Protein AF-A0A7Y2D3B9-F1 (afdb_monomer_lite)

pLDDT: mean 84.37, std 11.97, range [46.47, 95.5]

Foldseek 3Di:
DVLVVVLVLLLVLLVLQVVCCVVPLFGDQPVRSCVVVVVPSADDDPSWHDDPQWIKAWVVNDDDRVRRNVKTKIWIWRDDDPVDDIWIWMAMNVRDIDGPDDPPSDDD

Structure (mmCIF, N/CA/C/O backbone):
data_AF-A0A7Y2D3B9-F1
#
_entry.id   AF-A0A7Y2D3B9-F1
#
loop_
_atom_site.group_PDB
_atom_site.id
_atom_site.type_symbol
_atom_site.label_atom_id
_atom_site.label_alt_id
_atom_site.label_comp_id
_atom_site.label_asym_id
_atom_site.label_entity_id
_atom_site.label_seq_id
_atom_site.pdbx_PDB_ins_code
_atom_site.Cartn_x
_atom_site.Cartn_y
_atom_site.Cartn_z
_atom_site.occupancy
_atom_site.B_iso_or_equiv
_atom_site.auth_seq_id
_atom_site.auth_comp_id
_atom_site.auth_asym_id
_atom_site.auth_atom_id
_atom_site.pdbx_PDB_model_num
ATOM 1 N N . ALA A 1 1 ? 16.877 7.145 -9.285 1.00 52.22 1 ALA A N 1
ATOM 2 C CA . ALA A 1 1 ? 15.702 8.056 -9.298 1.00 52.22 1 ALA A CA 1
ATOM 3 C C . ALA A 1 1 ? 14.358 7.316 -9.189 1.00 52.22 1 ALA A C 1
ATOM 5 O O . ALA A 1 1 ? 13.556 7.683 -8.340 1.00 52.22 1 ALA A O 1
ATOM 6 N N . GLU A 1 2 ? 14.089 6.274 -9.992 1.00 55.53 2 GLU A N 1
ATOM 7 C CA . GLU A 1 2 ? 12.784 5.574 -9.988 1.00 55.53 2 GLU A CA 1
ATOM 8 C C . GLU A 1 2 ? 12.484 4.783 -8.705 1.00 55.53 2 GLU A C 1
ATOM 10 O O . GLU A 1 2 ? 11.353 4.801 -8.227 1.00 55.53 2 GLU A O 1
ATOM 15 N N . ASN A 1 3 ? 13.487 4.141 -8.104 1.00 60.12 3 ASN A N 1
ATOM 16 C CA . ASN A 1 3 ? 13.274 3.309 -6.914 1.00 60.12 3 ASN A CA 1
ATOM 17 C C . ASN A 1 3 ? 12.990 4.161 -5.665 1.00 60.12 3 ASN A C 1
ATOM 19 O O . ASN A 1 3 ? 12.091 3.847 -4.893 1.00 60.12 3 ASN A O 1
ATOM 23 N N . GLY A 1 4 ? 13.639 5.324 -5.523 1.00 64.38 4 GLY A N 1
ATOM 24 C CA . GLY A 1 4 ? 13.301 6.297 -4.474 1.00 64.38 4 GLY A CA 1
ATOM 25 C C . GLY A 1 4 ? 11.851 6.798 -4.565 1.00 64.38 4 GLY A C 1
ATOM 26 O O . GLY A 1 4 ? 11.208 7.027 -3.541 1.00 64.38 4 GLY A O 1
ATOM 27 N N . ASN A 1 5 ? 11.299 6.885 -5.780 1.00 72.00 5 ASN A N 1
ATOM 28 C CA . ASN A 1 5 ? 9.887 7.203 -5.991 1.00 72.00 5 ASN A CA 1
ATOM 29 C C . ASN A 1 5 ? 8.966 6.045 -5.552 1.00 72.00 5 ASN A C 1
ATOM 31 O O . ASN A 1 5 ? 7.885 6.289 -5.018 1.00 72.00 5 ASN A O 1
ATOM 35 N N . ALA A 1 6 ? 9.404 4.790 -5.697 1.00 73.25 6 ALA A N 1
ATOM 36 C CA . ALA A 1 6 ? 8.681 3.620 -5.197 1.00 73.25 6 ALA A CA 1
ATOM 37 C C . ALA A 1 6 ? 8.623 3.593 -3.661 1.00 73.25 6 ALA A C 1
ATOM 39 O O . ALA A 1 6 ? 7.534 3.492 -3.101 1.00 73.25 6 ALA A O 1
ATOM 40 N N . TYR A 1 7 ? 9.749 3.806 -2.969 1.00 80.88 7 TYR A N 1
ATOM 41 C CA . TYR A 1 7 ? 9.761 3.913 -1.501 1.00 80.88 7 TYR A CA 1
ATOM 42 C C . TYR A 1 7 ? 8.907 5.076 -0.993 1.00 80.88 7 TYR A C 1
ATOM 44 O O . TYR A 1 7 ? 8.170 4.927 -0.019 1.00 80.88 7 TYR A O 1
ATOM 52 N N . ALA A 1 8 ? 8.979 6.241 -1.644 1.00 82.12 8 ALA A N 1
ATOM 53 C CA . ALA A 1 8 ? 8.119 7.370 -1.298 1.00 82.12 8 ALA A CA 1
ATOM 54 C C . ALA A 1 8 ? 6.634 7.019 -1.486 1.00 82.12 8 ALA A C 1
ATOM 56 O O . ALA A 1 8 ? 5.810 7.345 -0.633 1.00 82.12 8 ALA A O 1
ATOM 57 N N . SER A 1 9 ? 6.305 6.296 -2.560 1.00 82.69 9 SER A N 1
ATOM 58 C CA . SER A 1 9 ? 4.947 5.826 -2.840 1.00 82.69 9 SER A CA 1
ATOM 59 C C . SER A 1 9 ? 4.442 4.845 -1.784 1.00 82.69 9 SER A C 1
ATOM 61 O O . SER A 1 9 ? 3.321 5.014 -1.308 1.00 82.69 9 SER A O 1
ATOM 63 N N . LEU A 1 10 ? 5.266 3.874 -1.374 1.00 86.94 10 LEU A N 1
ATOM 64 C CA . LEU A 1 10 ? 4.929 2.926 -0.309 1.00 86.94 10 LEU A CA 1
ATOM 65 C C . LEU A 1 10 ? 4.734 3.642 1.031 1.00 86.94 10 LEU A C 1
ATOM 67 O O . LEU A 1 10 ? 3.744 3.394 1.706 1.00 86.94 10 LEU A O 1
ATOM 71 N N . LYS A 1 11 ? 5.581 4.621 1.372 1.00 87.19 11 LYS A N 1
ATOM 72 C CA . LYS A 1 11 ? 5.399 5.439 2.586 1.00 87.19 11 LYS A CA 1
ATOM 73 C C . LYS A 1 11 ? 4.097 6.238 2.574 1.00 87.19 11 LYS A C 1
ATOM 75 O O . LYS A 1 11 ? 3.428 6.325 3.602 1.00 87.19 11 LYS A O 1
ATOM 80 N N . THR A 1 12 ? 3.736 6.848 1.443 1.00 87.88 12 THR A N 1
ATOM 81 C CA . THR A 1 12 ? 2.440 7.531 1.301 1.00 87.88 12 THR A CA 1
ATOM 82 C C . THR A 1 12 ? 1.288 6.545 1.471 1.00 87.88 12 THR A C 1
ATOM 84 O O . THR A 1 12 ? 0.348 6.845 2.201 1.00 87.88 12 THR A O 1
ATOM 87 N N . LEU A 1 13 ? 1.391 5.356 0.871 1.00 90.81 13 LEU A N 1
ATOM 88 C CA . LEU A 1 13 ? 0.392 4.300 1.004 1.00 90.81 13 LEU A CA 1
ATOM 89 C C . LEU A 1 13 ? 0.231 3.851 2.462 1.00 90.81 13 LEU A C 1
ATOM 91 O O . LEU A 1 13 ? -0.892 3.796 2.950 1.00 90.81 13 LEU A O 1
ATOM 95 N N . THR A 1 14 ? 1.324 3.604 3.188 1.00 91.94 14 THR A N 1
ATOM 96 C CA . THR A 1 14 ? 1.277 3.237 4.612 1.00 91.94 14 THR A CA 1
ATOM 97 C C . THR A 1 14 ? 0.603 4.322 5.450 1.00 91.94 14 THR A C 1
ATOM 99 O O . THR A 1 14 ? -0.210 4.019 6.319 1.00 91.94 14 THR A O 1
ATOM 102 N N . LYS A 1 15 ? 0.885 5.604 5.185 1.00 91.75 15 LYS A N 1
ATOM 103 C CA . LYS A 1 15 ? 0.218 6.710 5.890 1.00 91.75 15 LYS A CA 1
ATOM 104 C C . LYS A 1 15 ? -1.284 6.737 5.626 1.00 91.75 15 LYS A C 1
ATOM 106 O O . LYS A 1 15 ? -2.051 6.904 6.571 1.00 91.75 15 LYS A O 1
ATOM 111 N N . ALA A 1 16 ? -1.691 6.545 4.375 1.00 92.94 16 ALA A N 1
ATOM 112 C CA . ALA A 1 16 ? -3.100 6.457 4.015 1.00 92.94 16 ALA A CA 1
ATOM 113 C C . ALA A 1 16 ? -3.770 5.257 4.712 1.00 92.94 16 ALA A C 1
ATOM 115 O O . ALA A 1 16 ? -4.857 5.396 5.264 1.00 92.94 16 ALA A O 1
ATOM 116 N N . GLN A 1 17 ? -3.093 4.104 4.776 1.00 94.75 17 GLN A N 1
ATOM 117 C CA . GLN A 1 17 ? -3.581 2.917 5.485 1.00 94.75 17 GLN A CA 1
ATOM 118 C C . GLN A 1 17 ? -3.808 3.180 6.977 1.00 94.75 17 GLN A C 1
ATOM 120 O O . GLN A 1 17 ? -4.860 2.839 7.514 1.00 94.75 17 GLN A O 1
ATOM 125 N N . LEU A 1 18 ? -2.857 3.835 7.648 1.00 92.88 18 LEU A N 1
ATOM 126 C CA . LEU A 1 18 ? -2.989 4.201 9.062 1.00 92.88 18 LEU A CA 1
ATOM 127 C C . LEU A 1 18 ? -4.119 5.213 9.297 1.00 92.88 18 LEU A C 1
ATOM 129 O O . LEU A 1 18 ? -4.850 5.112 10.286 1.00 92.88 18 LEU A O 1
ATOM 133 N N . HIS A 1 19 ? -4.285 6.174 8.387 1.00 92.69 19 HIS A N 1
ATOM 134 C CA . HIS A 1 19 ? -5.392 7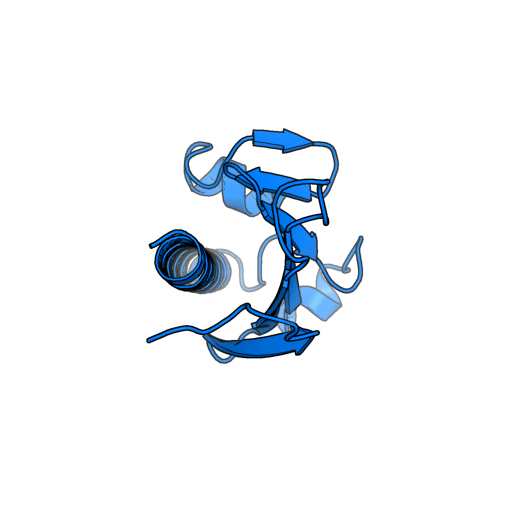.123 8.442 1.00 92.69 19 HIS A CA 1
ATOM 135 C C . HIS A 1 19 ? -6.739 6.406 8.293 1.00 92.69 19 HIS A C 1
ATOM 137 O O . HIS A 1 19 ? -7.629 6.598 9.122 1.00 92.69 19 HIS A O 1
ATOM 143 N N . TYR A 1 20 ? -6.863 5.515 7.308 1.00 95.00 20 TYR A N 1
ATOM 144 C CA . TYR A 1 20 ? -8.072 4.725 7.100 1.00 95.00 20 TYR A CA 1
ATOM 145 C C . TYR A 1 20 ? -8.383 3.831 8.306 1.00 95.00 20 TYR A C 1
ATOM 147 O O . TYR A 1 20 ? -9.529 3.798 8.761 1.00 95.00 20 TYR A O 1
ATOM 155 N N . PHE A 1 21 ? -7.367 3.172 8.874 1.00 94.62 21 PHE A N 1
ATOM 156 C CA . PHE A 1 21 ? -7.495 2.378 10.096 1.00 94.62 21 PHE A CA 1
ATOM 157 C C . PHE A 1 21 ? -8.027 3.208 11.263 1.00 94.62 21 PHE A C 1
ATOM 159 O O . PHE A 1 21 ? -8.942 2.776 11.960 1.00 94.62 21 PHE A O 1
ATOM 166 N N . SER A 1 22 ? -7.518 4.428 11.441 1.00 92.94 22 SER A N 1
ATOM 167 C CA . SER A 1 22 ? -7.948 5.318 12.528 1.00 92.94 22 SER A CA 1
ATOM 168 C C . SER A 1 22 ? -9.423 5.727 12.421 1.00 92.94 22 SER A C 1
ATOM 170 O O . SER A 1 22 ? -10.040 6.038 13.436 1.00 92.94 22 SER A O 1
ATOM 172 N N . LEU A 1 23 ? -9.996 5.715 11.212 1.00 93.81 23 LEU A N 1
ATOM 173 C CA . LEU A 1 23 ? -11.396 6.069 10.967 1.00 93.81 23 LEU A CA 1
ATOM 174 C C . LEU A 1 23 ? -12.339 4.856 10.952 1.00 93.81 23 LEU A C 1
ATOM 176 O O . LEU A 1 23 ? -13.493 4.983 11.351 1.00 93.81 23 LEU A O 1
ATOM 180 N N . ASN A 1 24 ? -11.867 3.691 10.498 1.00 94.25 24 ASN A N 1
ATOM 181 C CA . ASN A 1 24 ? -12.716 2.526 10.208 1.00 94.25 24 ASN A CA 1
ATOM 182 C C . ASN A 1 24 ? -12.436 1.307 11.103 1.00 94.25 24 ASN A C 1
ATOM 184 O O . ASN A 1 24 ? -13.168 0.319 11.047 1.00 94.25 24 ASN A O 1
ATOM 188 N N . GLY A 1 25 ? -11.370 1.341 11.906 1.00 93.38 25 GLY A N 1
ATOM 189 C CA . GLY A 1 25 ? -10.954 0.233 12.768 1.00 93.38 25 GLY A CA 1
ATOM 190 C C . GLY A 1 25 ? -10.390 -0.979 12.020 1.00 93.38 25 GLY A C 1
ATOM 191 O O . GLY A 1 25 ? -10.298 -2.050 12.610 1.00 93.38 25 GLY A O 1
ATOM 192 N N . ARG A 1 26 ? -10.058 -0.834 10.731 1.00 95.38 26 ARG A N 1
ATOM 193 C CA . ARG A 1 26 ? -9.340 -1.816 9.903 1.00 95.38 26 ARG A CA 1
ATOM 194 C C . ARG A 1 26 ? -8.561 -1.117 8.794 1.00 95.38 26 ARG A C 1
ATOM 196 O O . ARG A 1 26 ? -8.940 -0.020 8.395 1.00 95.38 26 ARG A O 1
ATOM 203 N N . TYR A 1 27 ? -7.536 -1.764 8.258 1.00 95.50 27 TYR A N 1
ATOM 204 C CA . TYR A 1 27 ? -6.854 -1.328 7.044 1.00 95.50 27 TYR A CA 1
ATOM 205 C C . TYR A 1 27 ? -7.791 -1.424 5.828 1.00 95.50 27 TYR A C 1
ATOM 207 O O . TYR A 1 27 ? -8.770 -2.181 5.815 1.00 95.50 27 TYR A O 1
ATOM 215 N N . ALA A 1 28 ? -7.522 -0.612 4.813 1.00 94.06 28 ALA A N 1
ATOM 216 C CA . ALA A 1 28 ? -8.291 -0.573 3.577 1.00 94.06 28 ALA A CA 1
ATOM 217 C C . ALA A 1 28 ? -7.761 -1.584 2.566 1.00 94.06 28 ALA A C 1
ATOM 219 O O . ALA A 1 28 ? -6.551 -1.796 2.456 1.00 94.06 28 ALA A O 1
ATOM 220 N N . ARG A 1 29 ? -8.656 -2.120 1.737 1.00 93.88 29 ARG A N 1
ATOM 221 C CA . ARG A 1 29 ? -8.263 -2.713 0.454 1.00 93.88 29 ARG A CA 1
ATOM 222 C C . ARG A 1 29 ? -7.697 -1.618 -0.457 1.00 93.88 29 ARG A C 1
ATOM 224 O O . ARG A 1 29 ? -7.944 -0.434 -0.242 1.00 93.88 29 ARG A O 1
ATOM 231 N N . LEU A 1 30 ? -6.921 -1.981 -1.478 1.00 92.56 30 LEU A N 1
ATOM 232 C CA . LEU A 1 30 ? -6.270 -0.980 -2.336 1.00 92.56 30 LEU A CA 1
ATOM 233 C C . LEU A 1 30 ? -7.264 -0.087 -3.091 1.00 92.56 30 LEU A C 1
ATOM 235 O O . LEU A 1 30 ? -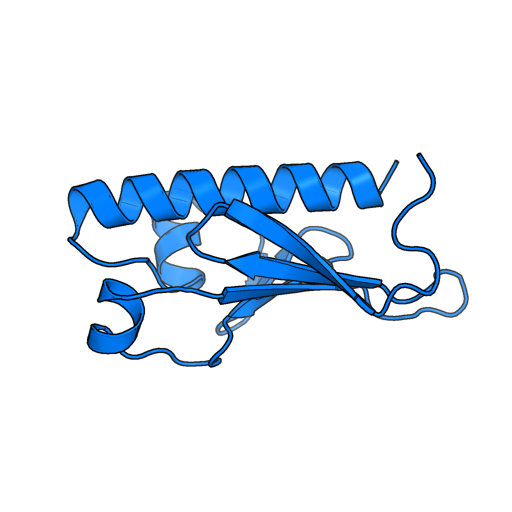7.041 1.114 -3.207 1.00 92.56 30 LEU A O 1
ATOM 239 N N . ASP A 1 31 ? -8.360 -0.647 -3.583 1.00 90.94 31 ASP A N 1
ATOM 240 C CA . ASP A 1 31 ? -9.432 0.099 -4.240 1.00 90.94 31 ASP A CA 1
ATOM 241 C C . ASP A 1 31 ? -10.129 1.074 -3.278 1.00 90.94 31 ASP A C 1
ATOM 243 O O . ASP A 1 31 ? -10.288 2.249 -3.615 1.00 90.94 31 ASP A O 1
ATOM 247 N N . GLU A 1 32 ? -10.458 0.621 -2.063 1.00 93.25 32 GLU A N 1
ATOM 248 C CA . GLU A 1 32 ? -11.021 1.459 -0.993 1.00 93.25 32 GLU A CA 1
ATOM 249 C C . GLU A 1 32 ? -10.073 2.606 -0.622 1.00 93.25 32 GLU A C 1
ATOM 251 O O . GLU A 1 32 ? -10.488 3.762 -0.530 1.00 93.25 32 GLU A O 1
ATOM 256 N N . LEU A 1 33 ? -8.786 2.290 -0.459 1.00 93.50 33 LEU A N 1
ATOM 257 C CA . LEU A 1 33 ? -7.756 3.254 -0.096 1.00 93.50 33 LEU A CA 1
ATOM 258 C C . LEU A 1 33 ? -7.550 4.299 -1.195 1.00 93.50 33 LEU A C 1
ATOM 260 O O . LEU A 1 33 ? -7.423 5.490 -0.921 1.00 93.50 33 LEU A O 1
ATOM 264 N N . ASN A 1 34 ? -7.519 3.872 -2.459 1.00 92.56 34 ASN A N 1
ATOM 265 C CA . ASN A 1 34 ? -7.374 4.804 -3.570 1.00 92.56 34 ASN A CA 1
ATOM 266 C C . ASN A 1 34 ? -8.590 5.731 -3.654 1.00 92.56 34 ASN A C 1
ATOM 268 O O . ASN A 1 34 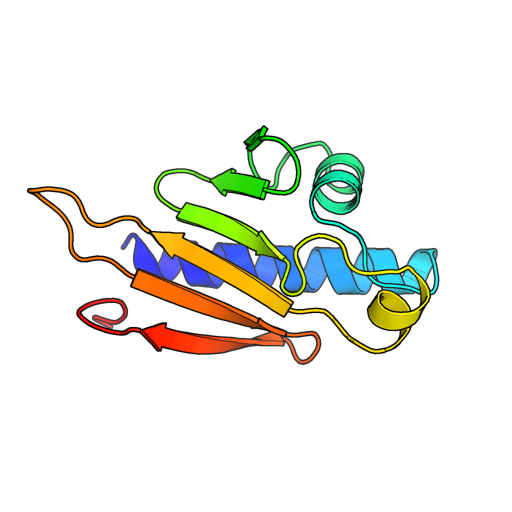? -8.423 6.930 -3.855 1.00 92.56 34 ASN A O 1
ATOM 272 N N . ALA A 1 35 ? -9.800 5.203 -3.438 1.00 91.81 35 ALA A N 1
ATOM 273 C CA . ALA A 1 35 ? -11.016 6.006 -3.404 1.00 91.81 35 ALA A CA 1
ATOM 274 C C . ALA A 1 35 ? -11.007 7.027 -2.251 1.00 91.81 35 ALA A C 1
ATOM 276 O O . ALA A 1 35 ? -11.349 8.189 -2.481 1.00 91.81 35 ALA A O 1
ATOM 277 N N . SER A 1 36 ? -10.568 6.640 -1.044 1.00 91.75 36 SER A N 1
ATOM 278 C CA . SER A 1 36 ? -10.473 7.562 0.101 1.00 91.75 36 SER A CA 1
ATOM 279 C C . SER A 1 36 ? -9.443 8.671 -0.114 1.00 91.75 36 SER A C 1
ATOM 281 O O . SER A 1 36 ? -9.647 9.797 0.328 1.00 91.75 36 SER A O 1
ATOM 283 N N . GLU A 1 37 ? -8.370 8.377 -0.848 1.00 90.31 37 GLU A N 1
ATOM 284 C CA . GLU A 1 37 ? -7.322 9.338 -1.210 1.00 90.31 37 GLU A CA 1
ATOM 285 C C . GLU A 1 37 ? -7.638 10.112 -2.509 1.00 90.31 37 GLU A C 1
ATOM 287 O O . GLU A 1 37 ? -6.752 10.734 -3.100 1.00 90.31 37 GLU A O 1
ATOM 292 N N . GLY A 1 38 ? -8.881 10.068 -3.005 1.00 89.56 38 GLY A N 1
ATOM 293 C CA . GLY A 1 38 ? -9.305 10.818 -4.195 1.00 89.56 38 GLY A CA 1
ATOM 294 C C . GLY A 1 38 ? -8.664 10.343 -5.506 1.00 89.56 38 GLY A C 1
ATOM 295 O O . GLY A 1 38 ? -8.469 11.137 -6.424 1.00 89.56 38 GLY A O 1
ATOM 296 N N . ASN A 1 39 ? -8.330 9.056 -5.599 1.00 87.56 39 ASN A N 1
ATOM 297 C CA . ASN A 1 39 ? -7.632 8.397 -6.709 1.00 87.56 39 ASN A CA 1
ATOM 298 C C . ASN A 1 39 ? -6.195 8.894 -6.956 1.00 87.56 39 ASN A C 1
ATOM 300 O O . ASN A 1 39 ? -5.673 8.800 -8.069 1.00 87.56 39 ASN A O 1
ATOM 304 N N . THR A 1 40 ? -5.536 9.432 -5.927 1.00 86.88 40 THR A N 1
ATOM 305 C CA . THR A 1 40 ? -4.175 9.985 -6.040 1.00 86.88 40 THR A CA 1
ATOM 306 C C . THR A 1 40 ? -3.065 8.935 -5.926 1.00 86.88 40 THR A C 1
ATOM 308 O O . THR A 1 40 ? -1.917 9.222 -6.276 1.00 86.88 40 THR A O 1
ATOM 311 N N . LEU A 1 41 ? -3.374 7.707 -5.485 1.00 86.31 41 LEU A N 1
ATOM 312 C CA . LEU A 1 41 ? -2.379 6.635 -5.347 1.00 86.31 41 LEU A CA 1
ATOM 313 C C . LEU A 1 41 ? -2.027 5.984 -6.691 1.00 86.31 41 LEU A C 1
ATOM 315 O O . LEU A 1 41 ? -0.966 5.370 -6.814 1.00 86.31 41 LEU A O 1
ATOM 319 N N . GLY A 1 42 ? -2.877 6.142 -7.707 1.00 88.56 42 GLY A N 1
ATOM 320 C CA . GLY A 1 42 ? -2.640 5.671 -9.068 1.00 88.56 42 GLY A CA 1
ATOM 321 C C . GLY A 1 42 ? -3.924 5.241 -9.770 1.00 88.56 42 GLY A C 1
ATOM 322 O O . GLY A 1 42 ? -5.032 5.576 -9.353 1.00 88.56 42 GLY A O 1
ATOM 323 N N . THR A 1 43 ? -3.777 4.474 -10.847 1.00 90.56 43 THR A N 1
ATOM 324 C CA . THR A 1 43 ? -4.913 3.932 -11.601 1.00 90.56 43 THR A CA 1
ATOM 325 C C . THR A 1 43 ? -5.275 2.548 -11.080 1.00 90.56 43 THR A C 1
ATOM 327 O O . THR A 1 43 ? -4.458 1.630 -11.150 1.00 90.56 43 THR A O 1
ATOM 330 N N . THR A 1 44 ? -6.501 2.383 -10.591 1.00 90.56 44 THR A N 1
ATOM 331 C CA . THR A 1 44 ? -7.027 1.081 -10.165 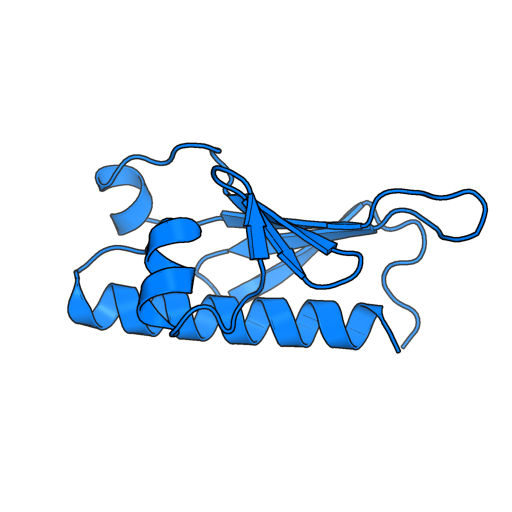1.00 90.56 44 THR A CA 1
ATOM 332 C C . THR A 1 44 ? -7.216 0.155 -11.372 1.00 90.56 44 THR A C 1
ATOM 334 O O . THR A 1 44 ? -7.792 0.551 -12.384 1.00 90.56 44 THR A O 1
ATOM 337 N N . ASN A 1 45 ? -6.741 -1.084 -11.268 1.00 86.94 45 ASN A N 1
ATOM 338 C CA . ASN A 1 45 ? -6.964 -2.163 -12.225 1.00 86.94 45 ASN A CA 1
ATOM 339 C C . ASN A 1 45 ? -7.350 -3.429 -11.446 1.00 86.94 45 ASN A C 1
ATOM 341 O O . ASN A 1 45 ? -6.488 -4.136 -10.922 1.00 86.94 45 ASN A O 1
ATOM 345 N N . GLY A 1 46 ? -8.655 -3.669 -11.301 1.00 85.19 46 GLY A N 1
ATOM 346 C CA . GLY A 1 46 ? -9.166 -4.690 -10.385 1.00 85.19 46 GLY A CA 1
ATOM 347 C C . GLY A 1 46 ? -8.729 -4.399 -8.947 1.00 85.19 46 GLY A C 1
ATOM 348 O O . GLY A 1 46 ? -8.911 -3.288 -8.460 1.00 85.19 46 GLY A O 1
ATOM 349 N N . ASN A 1 47 ? -8.090 -5.375 -8.299 1.00 86.31 47 ASN A N 1
ATOM 350 C CA . ASN A 1 47 ? -7.608 -5.261 -6.914 1.00 86.31 47 ASN A CA 1
ATOM 351 C C . ASN A 1 47 ? -6.184 -4.681 -6.814 1.00 86.31 47 ASN A C 1
ATOM 353 O O . ASN A 1 47 ? -5.538 -4.790 -5.772 1.00 86.31 47 ASN A O 1
ATOM 357 N N . GLN A 1 48 ? -5.660 -4.131 -7.908 1.00 91.38 48 GLN A N 1
ATOM 358 C CA . GLN A 1 48 ? -4.309 -3.589 -7.989 1.00 91.38 48 GLN A CA 1
ATOM 359 C C . GLN A 1 48 ? -4.347 -2.100 -8.307 1.00 91.38 48 GLN A C 1
ATOM 361 O O . GLN A 1 48 ? -5.278 -1.605 -8.941 1.00 91.38 48 GLN A O 1
ATOM 366 N N . ILE A 1 49 ? -3.292 -1.387 -7.927 1.00 92.12 49 ILE A N 1
ATOM 367 C CA . ILE A 1 49 ? -3.076 0.000 -8.339 1.00 92.12 49 ILE A CA 1
ATOM 368 C C . ILE A 1 49 ? -1.822 0.056 -9.192 1.00 92.12 49 ILE A C 1
ATOM 370 O O . ILE A 1 49 ? -0.744 -0.358 -8.770 1.00 92.12 49 ILE A O 1
ATOM 374 N N . ARG A 1 50 ? -1.936 0.621 -10.389 1.00 90.38 50 ARG A N 1
ATOM 375 C CA . ARG A 1 50 ? -0.783 0.920 -11.231 1.00 90.38 50 ARG A CA 1
ATOM 376 C C . ARG A 1 50 ? -0.342 2.361 -11.014 1.00 90.38 50 ARG A C 1
ATOM 378 O O . ARG A 1 50 ? -1.115 3.295 -11.231 1.00 90.38 50 ARG A O 1
ATOM 385 N N . ARG A 1 51 ? 0.925 2.541 -10.642 1.00 86.81 51 ARG A N 1
ATOM 386 C CA . ARG A 1 51 ? 1.563 3.849 -10.468 1.00 86.81 51 ARG A CA 1
ATOM 387 C C . ARG A 1 51 ? 2.866 3.890 -11.260 1.00 86.81 51 ARG A C 1
ATOM 389 O O . ARG A 1 51 ? 3.901 3.380 -10.834 1.00 86.81 51 ARG A O 1
ATOM 396 N N . GLY A 1 52 ? 2.806 4.486 -12.449 1.00 85.25 52 GLY A N 1
ATOM 397 C CA . GLY A 1 52 ? 3.928 4.488 -13.389 1.00 85.25 52 GLY A CA 1
ATOM 398 C C . GLY A 1 52 ? 4.316 3.065 -13.811 1.00 85.25 52 GLY A C 1
ATOM 399 O O . GLY A 1 52 ? 3.502 2.335 -14.383 1.00 85.25 52 GLY A O 1
ATOM 400 N N . VAL A 1 53 ? 5.564 2.680 -13.528 1.00 84.19 53 VAL A N 1
ATOM 401 C CA . VAL A 1 53 ? 6.116 1.348 -13.844 1.00 84.19 53 VAL A CA 1
ATOM 402 C C . VAL A 1 53 ? 5.848 0.295 -12.764 1.00 84.19 53 VAL A C 1
ATOM 404 O O . VAL A 1 53 ? 6.091 -0.885 -13.007 1.00 84.19 53 VAL A O 1
ATOM 407 N N . PHE A 1 54 ? 5.340 0.702 -11.597 1.00 86.38 54 PHE A N 1
ATOM 408 C CA . PHE A 1 54 ? 5.042 -0.201 -10.491 1.00 86.38 54 PHE A CA 1
ATOM 409 C C . PHE A 1 54 ? 3.564 -0.592 -10.474 1.00 86.38 54 PHE A C 1
ATOM 411 O O . PHE A 1 54 ? 2.673 0.231 -10.705 1.00 86.38 54 PHE A O 1
ATOM 418 N N . THR A 1 55 ? 3.322 -1.860 -10.163 1.00 90.62 55 THR A N 1
ATOM 419 C CA . THR A 1 55 ? 2.002 -2.412 -9.861 1.00 90.62 55 THR A CA 1
ATOM 420 C C . THR A 1 55 ? 1.970 -2.777 -8.387 1.00 90.62 55 THR A C 1
ATOM 422 O O . THR A 1 55 ? 2.811 -3.541 -7.926 1.00 90.62 55 THR A O 1
ATOM 425 N N . LEU A 1 56 ? 1.028 -2.196 -7.658 1.00 91.38 56 LEU A N 1
ATOM 426 C CA . LEU A 1 56 ? 0.792 -2.417 -6.238 1.00 91.38 56 LEU A CA 1
ATOM 427 C C . LEU A 1 56 ? -0.323 -3.450 -6.098 1.00 91.38 56 LEU A C 1
ATOM 429 O O . LEU A 1 56 ? -1.397 -3.269 -6.676 1.00 91.38 56 LEU A O 1
ATOM 433 N N . ALA A 1 57 ? -0.080 -4.504 -5.332 1.00 92.62 57 ALA A N 1
ATOM 434 C CA . ALA A 1 57 ? -1.054 -5.545 -5.036 1.00 92.62 57 ALA A CA 1
ATOM 435 C C . ALA A 1 57 ? -1.021 -5.893 -3.547 1.00 92.62 57 ALA A C 1
ATOM 437 O O . ALA A 1 57 ? 0.025 -5.801 -2.913 1.00 92.62 57 ALA A O 1
ATOM 438 N N . MET A 1 58 ? -2.159 -6.305 -2.993 1.00 92.50 58 MET A N 1
ATOM 439 C CA . MET A 1 58 ? -2.211 -6.823 -1.628 1.00 92.50 58 MET A CA 1
ATOM 440 C C . MET A 1 58 ? -1.823 -8.296 -1.552 1.00 92.50 58 MET A C 1
ATOM 442 O O . MET A 1 58 ? -2.057 -9.068 -2.486 1.00 92.50 58 MET A O 1
ATOM 446 N N . SER A 1 59 ? -1.271 -8.667 -0.403 1.00 88.69 59 SER A N 1
ATOM 447 C CA . SER A 1 59 ? -0.996 -10.038 0.006 1.00 88.69 59 SER A CA 1
ATOM 448 C C . SER A 1 59 ? -1.702 -10.281 1.351 1.00 88.69 59 SER A C 1
ATOM 450 O O . SER A 1 59 ? -1.384 -9.601 2.326 1.00 88.69 59 SER A O 1
ATOM 452 N N . PRO A 1 60 ? -2.712 -11.172 1.421 1.00 87.81 60 PRO A N 1
ATOM 453 C CA . PRO A 1 60 ? -3.344 -11.902 0.316 1.00 87.81 60 PRO A CA 1
ATOM 454 C C . PRO A 1 60 ? -4.110 -10.973 -0.650 1.00 87.81 60 PRO A C 1
ATOM 456 O O . PRO A 1 60 ? -4.496 -9.867 -0.293 1.00 87.81 60 PRO A O 1
ATOM 459 N N . SER A 1 61 ? -4.368 -11.427 -1.884 1.00 84.81 61 SER A N 1
ATOM 460 C CA . SER A 1 61 ? -4.983 -10.598 -2.952 1.00 84.81 61 SER A CA 1
ATOM 461 C C . SER A 1 61 ? -6.431 -10.150 -2.698 1.00 84.81 61 SER A C 1
ATOM 463 O O . SER A 1 61 ? -6.927 -9.210 -3.327 1.00 84.81 61 SER A O 1
ATOM 465 N N . THR A 1 62 ? -7.115 -10.829 -1.782 1.00 86.94 62 THR A N 1
ATOM 466 C CA . THR A 1 62 ? -8.482 -10.535 -1.344 1.00 86.94 62 THR A CA 1
ATOM 467 C C . THR A 1 62 ? -8.565 -10.725 0.169 1.00 86.94 62 THR A C 1
ATOM 469 O O . THR A 1 62 ? -9.153 -11.710 0.621 1.00 86.94 62 THR A O 1
ATOM 472 N N . PRO A 1 63 ? -7.954 -9.832 0.963 1.00 89.88 63 PRO A N 1
ATOM 473 C CA . PRO A 1 63 ? -7.963 -9.976 2.407 1.00 89.88 63 PRO A CA 1
ATOM 474 C C . PRO A 1 63 ? -9.387 -9.777 2.936 1.00 89.88 63 PRO A C 1
ATOM 476 O O . PRO A 1 63 ? -10.186 -9.002 2.397 1.00 89.88 63 PRO A O 1
ATOM 479 N N . THR A 1 64 ? -9.732 -10.524 3.971 1.00 92.56 64 THR A N 1
ATOM 480 C CA . THR A 1 64 ? -10.978 -10.366 4.713 1.00 92.56 64 THR A CA 1
ATOM 481 C C . THR A 1 64 ? -10.883 -9.170 5.652 1.00 92.56 64 THR A C 1
ATOM 483 O O . THR A 1 64 ? -9.804 -8.752 6.068 1.00 92.56 64 THR A O 1
ATOM 486 N N . ASP A 1 65 ? -12.032 -8.633 6.045 1.00 92.06 65 ASP A N 1
ATOM 487 C CA . ASP A 1 65 ? -12.079 -7.524 6.997 1.00 92.06 65 ASP A CA 1
ATOM 488 C C . ASP A 1 65 ? -11.501 -7.905 8.369 1.00 92.06 65 ASP A C 1
ATOM 490 O O . ASP A 1 65 ? -11.057 -7.022 9.094 1.00 92.06 65 ASP A O 1
ATOM 494 N N . ALA A 1 66 ? -11.493 -9.196 8.723 1.00 92.50 66 ALA A N 1
ATOM 495 C CA . ALA A 1 66 ? -10.838 -9.693 9.930 1.00 92.50 66 ALA A CA 1
ATOM 496 C C . ALA A 1 66 ? -9.309 -9.624 9.802 1.00 92.50 66 ALA A C 1
ATOM 498 O O . ALA A 1 66 ? -8.664 -9.053 10.672 1.00 92.50 66 ALA A O 1
ATOM 499 N N . GLU A 1 67 ? -8.741 -10.105 8.692 1.00 91.31 67 GLU A N 1
ATOM 500 C CA . GLU A 1 67 ? -7.293 -10.024 8.439 1.00 91.31 67 GLU A CA 1
ATOM 501 C C . GLU A 1 67 ? -6.811 -8.568 8.397 1.00 91.31 67 GLU A C 1
ATOM 503 O O . GLU A 1 67 ? -5.791 -8.239 8.995 1.00 91.31 67 GLU A O 1
ATOM 508 N N . LEU A 1 68 ? -7.597 -7.673 7.786 1.00 94.12 68 LEU A N 1
ATOM 509 C CA . LEU A 1 68 ? -7.297 -6.239 7.719 1.00 94.12 68 LEU A CA 1
ATOM 510 C C . LEU A 1 68 ? -7.393 -5.512 9.067 1.00 94.12 68 LEU A C 1
ATOM 512 O O . LEU A 1 68 ? -6.986 -4.356 9.152 1.00 94.12 68 LEU A O 1
ATOM 516 N N . ARG A 1 69 ? -7.952 -6.117 10.119 1.00 93.38 69 ARG A N 1
ATOM 517 C CA . ARG A 1 69 ? -7.865 -5.541 11.474 1.00 93.38 69 ARG A CA 1
ATOM 518 C C . ARG A 1 69 ? -6.516 -5.809 12.117 1.00 93.38 69 ARG A C 1
ATOM 520 O O . ARG A 1 69 ? -6.073 -4.996 12.922 1.00 93.38 69 ARG A O 1
ATOM 527 N N . ASP A 1 70 ? -5.889 -6.919 11.749 1.00 91.06 70 ASP A N 1
ATOM 528 C CA . ASP A 1 70 ? -4.653 -7.375 12.367 1.00 91.06 70 ASP A CA 1
ATOM 529 C C . ASP A 1 70 ? -3.431 -6.851 11.610 1.00 91.06 70 ASP A C 1
ATOM 531 O O . ASP A 1 70 ? -2.490 -6.353 12.228 1.00 91.06 70 ASP A O 1
ATOM 535 N N . ASN A 1 71 ? -3.425 -6.950 10.276 1.00 91.56 71 ASN A N 1
ATOM 536 C CA . ASN A 1 71 ? -2.282 -6.542 9.462 1.00 91.56 71 ASN A CA 1
ATOM 537 C C . ASN A 1 71 ? -2.668 -6.264 7.996 1.00 91.56 71 ASN A C 1
ATOM 539 O O . ASN A 1 71 ? -3.763 -6.584 7.537 1.00 91.56 71 ASN A O 1
ATOM 543 N N . PHE A 1 72 ? -1.736 -5.696 7.235 1.00 93.50 72 PHE A N 1
ATOM 544 C CA . PHE A 1 7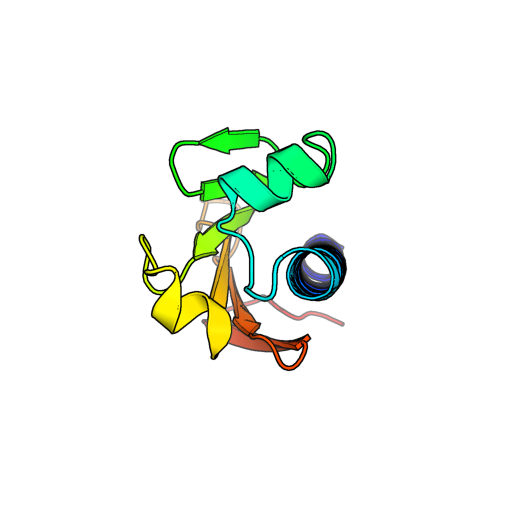2 ? -1.775 -5.685 5.779 1.00 93.50 72 PHE A CA 1
ATOM 545 C C . PHE A 1 72 ? -0.373 -5.903 5.216 1.00 93.50 72 PHE A C 1
ATOM 547 O O . PHE A 1 72 ? 0.617 -5.550 5.851 1.00 93.50 72 PHE A O 1
ATOM 554 N N . GLU A 1 73 ? -0.298 -6.411 3.992 1.00 93.12 73 GLU A N 1
ATOM 555 C CA . GLU A 1 73 ? 0.926 -6.409 3.201 1.00 93.12 73 GLU A CA 1
ATOM 556 C C . GLU A 1 73 ? 0.600 -5.910 1.792 1.00 93.12 73 GLU A C 1
ATOM 558 O O . GLU A 1 73 ? -0.369 -6.346 1.159 1.00 93.12 73 GLU A O 1
ATOM 563 N N . VAL A 1 74 ? 1.402 -4.967 1.301 1.00 92.88 74 VAL A N 1
ATOM 564 C CA . VAL A 1 74 ? 1.340 -4.487 -0.079 1.00 92.88 74 VAL A CA 1
ATOM 565 C C . VAL A 1 74 ? 2.667 -4.746 -0.758 1.00 92.88 74 VAL A C 1
ATOM 567 O O . VAL A 1 74 ? 3.716 -4.315 -0.293 1.00 92.88 74 VAL A O 1
ATOM 570 N N . ILE A 1 75 ? 2.594 -5.400 -1.908 1.00 91.25 75 ILE A N 1
ATOM 571 C CA . ILE A 1 75 ? 3.726 -5.721 -2.760 1.00 91.25 75 ILE A CA 1
ATOM 572 C C . ILE A 1 75 ? 3.698 -4.773 -3.958 1.00 91.25 75 ILE A C 1
ATOM 574 O O . ILE A 1 75 ? 2.721 -4.722 -4.708 1.00 91.25 75 ILE A O 1
ATOM 578 N N . ALA A 1 76 ? 4.775 -4.018 -4.148 1.00 90.12 76 ALA A N 1
ATOM 579 C CA . ALA A 1 76 ? 5.038 -3.250 -5.353 1.00 90.12 76 ALA A CA 1
ATOM 580 C C . ALA A 1 76 ? 5.961 -4.040 -6.281 1.00 90.12 76 ALA A C 1
ATOM 582 O O . ALA A 1 76 ? 7.107 -4.335 -5.949 1.00 90.12 76 ALA A O 1
ATOM 583 N N . THR A 1 77 ? 5.485 -4.328 -7.488 1.00 88.62 77 THR A N 1
ATOM 584 C CA . THR A 1 77 ? 6.251 -5.026 -8.519 1.00 88.62 77 THR A CA 1
ATOM 585 C C . THR A 1 77 ? 6.513 -4.111 -9.707 1.00 88.62 77 THR A C 1
ATOM 587 O O . THR A 1 77 ? 5.584 -3.570 -10.310 1.00 88.62 77 THR A O 1
ATOM 590 N N . LYS A 1 78 ? 7.783 -3.979 -10.090 1.00 86.69 78 LYS A N 1
ATOM 591 C CA . LYS A 1 78 ? 8.218 -3.469 -11.394 1.00 86.69 78 LYS A CA 1
ATOM 592 C C . LYS A 1 78 ? 8.562 -4.668 -12.267 1.00 86.69 78 LYS A C 1
ATOM 594 O O . LYS A 1 78 ? 9.503 -5.406 -11.975 1.00 86.69 78 LYS A O 1
ATOM 599 N N . ALA A 1 79 ? 7.782 -4.871 -13.325 1.00 78.50 79 ALA A N 1
ATOM 600 C CA . ALA A 1 79 ? 8.033 -5.942 -14.280 1.00 78.50 79 ALA A CA 1
ATOM 601 C C . ALA A 1 79 ? 9.362 -5.713 -15.019 1.00 78.50 79 ALA A C 1
ATOM 603 O O . ALA A 1 79 ? 9.705 -4.575 -15.352 1.00 78.50 79 ALA A O 1
ATOM 604 N N . ALA A 1 80 ? 10.082 -6.801 -15.302 1.00 73.62 80 ALA A N 1
ATOM 605 C CA . ALA A 1 80 ? 11.242 -6.754 -16.181 1.00 73.62 80 ALA A CA 1
ATOM 606 C C . ALA A 1 80 ? 10.805 -6.308 -17.581 1.00 73.62 80 ALA A C 1
ATOM 608 O O . ALA A 1 80 ? 9.814 -6.803 -18.123 1.00 73.62 80 ALA A O 1
ATOM 609 N N . THR A 1 81 ? 11.571 -5.413 -18.189 1.00 71.06 81 THR A N 1
ATOM 610 C CA . THR A 1 81 ? 11.482 -5.156 -19.628 1.00 71.06 81 THR A CA 1
ATOM 611 C C . THR A 1 81 ? 12.860 -5.349 -20.241 1.00 71.06 81 THR A C 1
ATOM 613 O O . THR A 1 81 ? 13.854 -5.451 -19.527 1.00 71.06 81 THR A O 1
ATOM 616 N N . VAL A 1 82 ? 12.950 -5.358 -21.572 1.00 68.25 82 VAL A N 1
ATOM 617 C CA . VAL A 1 82 ? 14.246 -5.422 -22.277 1.00 68.25 82 VAL A CA 1
ATOM 618 C C . VAL A 1 82 ? 15.224 -4.314 -21.865 1.00 68.25 82 VAL A C 1
ATOM 620 O O . VAL A 1 82 ? 16.421 -4.443 -22.089 1.00 68.25 82 VAL A O 1
ATOM 623 N N . SER A 1 83 ? 14.724 -3.232 -21.263 1.00 66.38 83 SER A N 1
ATOM 624 C CA . SER A 1 83 ? 15.507 -2.057 -20.880 1.00 66.38 83 SER A CA 1
ATOM 625 C C . SER A 1 83 ? 15.578 -1.827 -19.370 1.00 66.38 83 SER A C 1
ATOM 627 O O . SER A 1 83 ? 16.208 -0.858 -18.967 1.00 66.38 83 SER A O 1
ATOM 629 N N . ASN A 1 84 ? 14.938 -2.661 -18.539 1.00 70.44 84 ASN A N 1
ATOM 630 C CA . ASN A 1 84 ? 14.875 -2.459 -17.090 1.00 70.44 84 ASN A CA 1
ATOM 631 C C . ASN A 1 84 ? 14.904 -3.775 -16.307 1.00 70.44 84 ASN A C 1
ATOM 633 O O . ASN A 1 84 ? 14.174 -4.720 -16.611 1.00 70.44 84 ASN A O 1
ATOM 637 N N . THR A 1 85 ? 15.661 -3.771 -15.215 1.00 71.88 85 THR A N 1
ATOM 638 C CA . THR A 1 85 ? 15.696 -4.846 -14.221 1.00 71.88 85 THR A CA 1
ATOM 639 C C . THR A 1 85 ? 14.365 -4.949 -13.454 1.00 71.88 85 THR A C 1
ATOM 641 O O . THR A 1 85 ? 13.803 -3.910 -13.081 1.00 71.88 85 THR A O 1
ATOM 644 N N . PRO A 1 86 ? 13.852 -6.170 -13.188 1.00 78.00 86 PRO A N 1
ATOM 645 C CA . PRO A 1 86 ? 12.702 -6.364 -12.308 1.00 78.00 86 PRO A CA 1
ATOM 646 C C . PRO A 1 86 ? 13.012 -5.947 -10.868 1.00 78.00 86 PRO A C 1
ATOM 648 O O . PRO A 1 86 ? 14.139 -6.090 -10.395 1.00 78.00 86 PRO A O 1
ATOM 651 N N . CYS A 1 87 ? 11.991 -5.468 -10.162 1.00 81.19 87 CYS A N 1
ATOM 652 C CA . CYS A 1 87 ? 12.102 -5.097 -8.756 1.00 81.19 87 CYS A CA 1
ATOM 653 C C . CYS A 1 87 ? 10.829 -5.469 -7.995 1.00 81.19 87 CYS A C 1
ATOM 655 O O . CYS A 1 87 ? 9.727 -5.217 -8.493 1.00 81.19 87 CYS A O 1
ATOM 657 N N . VAL A 1 88 ? 10.975 -6.050 -6.803 1.00 87.62 88 VAL A N 1
ATOM 658 C CA . VAL A 1 88 ? 9.855 -6.364 -5.909 1.00 87.62 88 VAL A CA 1
ATOM 659 C C . VAL A 1 88 ? 10.150 -5.798 -4.530 1.00 87.62 88 VAL A C 1
ATOM 661 O O . VAL A 1 88 ? 11.133 -6.185 -3.905 1.00 87.62 88 VAL A O 1
ATOM 664 N N . LEU A 1 89 ? 9.275 -4.905 -4.080 1.00 88.44 89 LEU A N 1
ATOM 665 C CA . LEU A 1 89 ? 9.290 -4.323 -2.743 1.00 88.44 89 LEU A CA 1
ATOM 666 C C . LEU A 1 89 ? 8.014 -4.748 -2.021 1.00 88.44 89 LEU A C 1
ATOM 668 O O . LEU A 1 89 ? 6.955 -4.777 -2.652 1.00 88.44 89 LEU A O 1
ATOM 672 N N . SER A 1 90 ? 8.073 -5.013 -0.725 1.00 90.06 90 SER A N 1
ATOM 673 C CA . SER A 1 90 ? 6.883 -5.177 0.111 1.00 90.06 90 SER A CA 1
ATOM 674 C C . SER A 1 90 ? 6.874 -4.156 1.240 1.00 90.06 90 SER A C 1
ATOM 676 O O . SER A 1 90 ? 7.911 -3.638 1.643 1.00 90.06 90 SER A O 1
ATOM 678 N N . VAL A 1 91 ? 5.683 -3.804 1.711 1.00 92.12 91 VAL A N 1
ATOM 679 C CA . VAL A 1 91 ? 5.487 -2.990 2.908 1.00 92.12 91 VAL A CA 1
ATOM 680 C C . VAL A 1 91 ? 4.353 -3.578 3.727 1.00 92.12 91 VAL A C 1
ATOM 682 O O . VAL A 1 91 ? 3.321 -3.962 3.171 1.00 92.12 91 VAL A O 1
ATOM 685 N N . ASP A 1 92 ? 4.536 -3.615 5.040 1.00 91.25 92 ASP A N 1
ATOM 686 C CA . ASP A 1 92 ? 3.534 -4.096 5.987 1.00 91.25 92 ASP A CA 1
ATOM 687 C C . ASP A 1 92 ? 2.986 -2.968 6.885 1.00 91.25 92 ASP A C 1
ATOM 689 O O . ASP A 1 92 ? 3.327 -1.785 6.728 1.00 91.25 92 ASP A O 1
ATOM 693 N N . ALA A 1 93 ? 2.128 -3.324 7.846 1.00 89.25 93 ALA A N 1
ATOM 694 C CA . ALA A 1 93 ? 1.538 -2.372 8.786 1.00 89.25 93 ALA A CA 1
ATOM 695 C C . ALA A 1 93 ? 2.534 -1.674 9.723 1.00 89.25 93 ALA A C 1
ATOM 697 O O . ALA A 1 93 ? 2.214 -0.609 10.256 1.00 89.25 93 ALA A O 1
ATOM 698 N N . SER A 1 94 ? 3.744 -2.212 9.906 1.00 87.31 94 SER A N 1
ATOM 699 C CA . SER A 1 94 ? 4.808 -1.528 10.648 1.00 87.31 94 SER A CA 1
ATOM 700 C C . SER A 1 94 ? 5.400 -0.353 9.861 1.00 87.31 94 SER A C 1
ATOM 702 O O . SER A 1 94 ? 6.060 0.517 10.432 1.00 87.31 94 SER A O 1
ATOM 704 N N . GLY A 1 95 ? 5.156 -0.305 8.545 1.00 84.25 95 GLY A N 1
ATOM 705 C CA . GLY A 1 95 ? 5.754 0.663 7.631 1.00 84.25 95 GLY A CA 1
ATOM 706 C C . GLY A 1 95 ? 7.198 0.341 7.256 1.00 84.25 95 GLY A C 1
ATOM 707 O O . GLY A 1 95 ? 7.853 1.165 6.608 1.00 84.25 95 GLY A O 1
ATOM 708 N N . TYR A 1 96 ? 7.694 -0.834 7.650 1.00 86.25 96 TYR A N 1
ATOM 709 C CA . TYR A 1 96 ? 8.948 -1.371 7.151 1.00 86.25 96 TYR A CA 1
ATOM 710 C C . TYR A 1 96 ? 8.786 -1.768 5.683 1.00 86.25 96 TYR A C 1
ATOM 712 O O . TYR A 1 96 ? 7.819 -2.435 5.320 1.00 86.25 96 TYR A O 1
ATOM 720 N N . VAL A 1 97 ? 9.717 -1.315 4.841 1.00 86.19 97 VAL A N 1
ATOM 721 C CA . VAL A 1 97 ? 9.758 -1.673 3.421 1.00 86.19 97 VAL A CA 1
ATOM 722 C C . VAL A 1 97 ? 10.886 -2.675 3.225 1.00 86.19 97 VAL A C 1
ATOM 724 O O . VAL A 1 97 ? 12.031 -2.347 3.538 1.00 86.19 97 VAL A O 1
ATOM 727 N N . ASP A 1 98 ? 10.553 -3.847 2.697 1.00 85.25 98 ASP A N 1
ATOM 728 C CA . ASP A 1 98 ? 11.482 -4.944 2.437 1.00 85.25 98 ASP A CA 1
ATOM 729 C C . ASP A 1 98 ? 11.709 -5.147 0.929 1.00 85.25 98 ASP A C 1
ATOM 731 O O . ASP A 1 98 ? 10.805 -4.964 0.108 1.00 85.25 98 ASP A O 1
ATOM 735 N N . ASP A 1 99 ? 12.932 -5.523 0.559 1.00 81.56 99 ASP A N 1
ATOM 736 C CA . ASP A 1 99 ? 13.328 -5.843 -0.812 1.00 81.56 99 ASP A CA 1
ATOM 737 C C . ASP A 1 99 ? 13.245 -7.359 -1.051 1.00 81.56 99 ASP A C 1
ATOM 739 O O . ASP A 1 99 ? 14.232 -8.085 -0.930 1.00 81.56 99 ASP A O 1
ATOM 743 N N . VAL A 1 100 ? 12.069 -7.842 -1.455 1.00 75.69 100 VAL A N 1
ATOM 744 C CA . VAL A 1 100 ? 11.792 -9.283 -1.613 1.00 75.69 100 VAL A CA 1
ATOM 745 C C . VAL A 1 100 ? 12.602 -9.918 -2.755 1.00 75.69 100 VAL A C 1
ATOM 747 O O . VAL A 1 100 ? 13.002 -11.078 -2.673 1.00 75.69 100 VAL A O 1
ATOM 750 N N . PHE A 1 101 ? 12.855 -9.173 -3.838 1.00 68.12 101 PHE A N 1
ATOM 751 C CA . PHE A 1 101 ? 13.715 -9.612 -4.945 1.00 68.12 101 PHE A CA 1
ATOM 752 C C . PHE A 1 101 ? 14.513 -8.432 -5.502 1.00 68.12 101 PHE A C 1
ATOM 754 O O . PHE A 1 101 ? 13.975 -7.573 -6.207 1.00 68.12 101 PHE A O 1
ATOM 761 N N . ASN A 1 102 ? 15.817 -8.424 -5.216 1.00 58.31 102 ASN A N 1
ATOM 762 C CA . ASN A 1 102 ? 16.721 -7.338 -5.571 1.00 58.31 102 ASN A CA 1
ATOM 763 C C . ASN A 1 102 ? 17.757 -7.787 -6.614 1.00 58.31 102 ASN A C 1
ATOM 765 O O . ASN A 1 102 ? 18.798 -8.343 -6.279 1.00 58.31 102 ASN A O 1
ATOM 769 N N . TYR A 1 103 ? 17.484 -7.507 -7.890 1.00 60.09 103 TYR A N 1
ATOM 770 C CA . TYR A 1 103 ? 18.500 -7.535 -8.952 1.00 60.09 103 TYR A CA 1
ATOM 77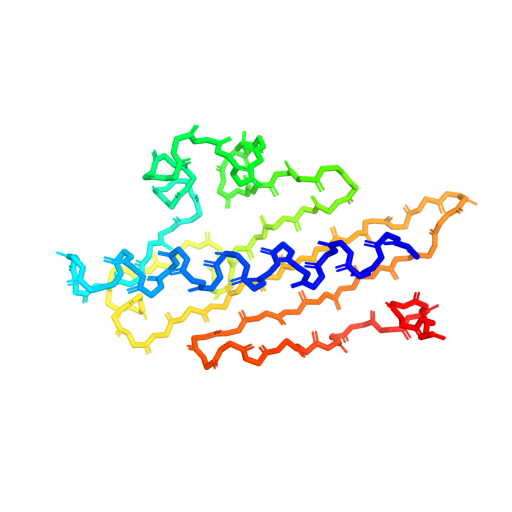1 C C . TYR A 1 103 ? 18.934 -6.113 -9.376 1.00 60.09 103 TYR A C 1
ATOM 773 O O . TYR A 1 103 ? 19.514 -5.948 -10.446 1.00 60.09 103 TYR A O 1
ATOM 781 N N . GLY A 1 104 ? 18.633 -5.076 -8.577 1.00 55.44 104 GLY A N 1
ATOM 782 C CA . GLY A 1 104 ? 18.871 -3.663 -8.929 1.00 55.44 104 GLY A CA 1
ATOM 783 C C . GLY A 1 104 ? 17.845 -2.661 -8.368 1.00 55.44 104 GLY A C 1
ATOM 784 O O . GLY A 1 104 ? 17.657 -1.583 -8.933 1.00 55.44 104 GLY A O 1
ATOM 785 N N . CYS A 1 105 ? 17.138 -3.005 -7.287 1.00 52.97 105 CYS A N 1
ATOM 786 C CA . CYS A 1 105 ? 16.156 -2.137 -6.626 1.00 52.97 105 CYS A CA 1
ATOM 787 C C . CYS A 1 105 ? 16.796 -0.979 -5.848 1.00 52.97 105 CYS A C 1
ATOM 789 O O . CYS A 1 105 ? 16.127 0.020 -5.587 1.00 52.97 105 CYS A O 1
ATOM 791 N N . VAL A 1 106 ? 18.084 -1.053 -5.505 1.00 51.75 106 VAL A N 1
ATOM 792 C CA . VAL A 1 106 ? 18.704 -0.064 -4.617 1.00 51.75 106 VAL A CA 1
ATOM 793 C C . VAL A 1 106 ? 20.095 0.310 -5.119 1.00 51.75 106 VAL A C 1
ATOM 795 O O . VAL A 1 106 ? 21.076 -0.368 -4.842 1.00 51.75 106 VAL A O 1
ATOM 798 N N . GLU A 1 107 ? 20.173 1.400 -5.878 1.00 46.50 107 GLU A N 1
ATOM 799 C CA . GLU A 1 107 ? 21.407 2.175 -6.011 1.00 46.50 107 GLU A CA 1
ATOM 800 C C . GLU A 1 107 ? 21.139 3.506 -5.305 1.00 46.50 107 GLU A C 1
ATOM 802 O O . GLU A 1 107 ? 20.278 4.283 -5.740 1.00 46.50 107 GLU A O 1
ATOM 807 N N . PHE A 1 108 ? 21.776 3.669 -4.143 1.00 46.47 108 PHE A N 1
ATOM 808 C CA . PHE A 1 108 ? 21.722 4.868 -3.307 1.00 46.47 108 PHE A CA 1
ATOM 809 C C . PHE A 1 108 ? 22.600 5.976 -3.888 1.00 46.47 108 PHE A C 1
ATOM 811 O O . PHE A 1 108 ? 23.732 5.658 -4.318 1.00 46.47 108 PHE A O 1
#

Secondary structure (DSSP, 8-state):
-HHHHHHHHHHHHHHHHHHHHHHHSSPPPHHHHHHHTTT-S-EEETTEEEETTEEEEEESSS--TTHHHH--EEEEEE--BTTB--EEEEEETT--EEEEEESSS---

Sequence (108 aa):
AENGNAYASLKTLTKAQLHYFSLNGRYARLDELNASEGNTLGTTNGNQIRRGVFTLAMSPSTPTDAELRDNFEVIATKAATVSNTPCVLSVDASGYVDDVFNYGCVEF

Radius of gyration: 13.47 Å; chains: 1; bounding box: 34×23×35 Å